Protein AF-A0A7S2UJ42-F1 (afdb_monomer_lite)

InterPro domains:
  IPR005114 Helicase-associated [PF03457] (20-81)

Secondary structure (DSSP, 8-state):
----------HHHHHHHHHHHHHHHHHHHHHHHHHHHSS----TT-SS-HHHHHHHHHHHHHHHTT-S-HHHHHHHHHTT---SPPPTT---HHHHHHHHHHHHHHHSS-----

pLDDT: mean 86.87, std 14.32, range [39.91, 98.25]

Foldseek 3Di:
DDDDDPDDPDPVVVVVVVVVVVLVVLLVVQLVVCVVQVASQQACCHPVCVVSSVVLVVQLVCVVVVNDDPVSVVSCVVRVHDSDHRDPPDDTPVNVVVVQVVVCVVPVDSPDDD

Sequence (114 aa):
TRLAVLQNPTSARQRTSQRTEQWNKMYSLLIEYKHIYGDCLVPNRSRFQPKLGIWVSTQRKDMKKGKMQPKREELLRRIGFSWDAVDPRHVPFHVRIQQLTEFKEEHGHCKVPT

Structure (mmCIF, N/CA/C/O backbone):
data_AF-A0A7S2UJ42-F1
#
_entry.id   AF-A0A7S2UJ42-F1
#
loop_
_atom_site.group_PDB
_atom_site.id
_atom_site.type_symbol
_atom_site.label_atom_id
_atom_site.label_alt_id
_atom_site.label_comp_id
_atom_site.label_asym_id
_atom_site.label_entity_id
_atom_site.label_seq_id
_atom_site.pdbx_PDB_ins_code
_atom_site.Cartn_x
_atom_site.Cartn_y
_atom_site.Cartn_z
_atom_site.occupancy
_atom_site.B_iso_or_equiv
_atom_site.auth_seq_id
_atom_site.auth_comp_id
_atom_site.auth_asym_id
_atom_site.auth_atom_id
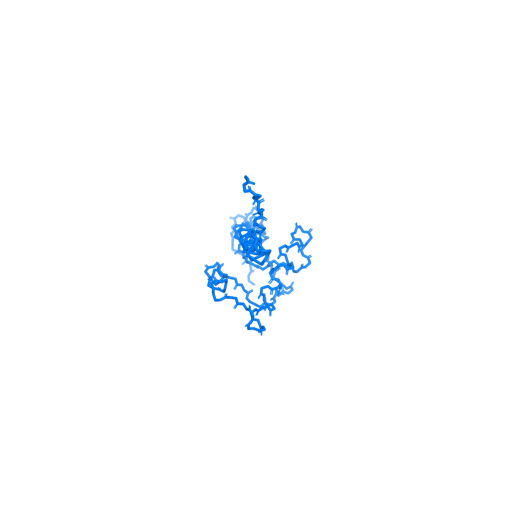_atom_site.pdbx_PDB_model_num
ATOM 1 N N . THR A 1 1 ? -18.487 40.617 39.025 1.00 46.78 1 THR A N 1
ATOM 2 C CA . THR A 1 1 ? -17.884 40.610 37.672 1.00 46.78 1 THR A CA 1
ATOM 3 C C . THR A 1 1 ? -17.562 39.172 37.311 1.00 46.78 1 THR A C 1
ATOM 5 O O . THR A 1 1 ? -17.000 38.465 38.134 1.00 46.78 1 THR A O 1
ATOM 8 N N . ARG A 1 2 ? -18.086 38.692 36.181 1.00 40.94 2 ARG A N 1
ATOM 9 C CA . ARG A 1 2 ? -18.318 37.273 35.847 1.00 40.94 2 ARG A CA 1
ATOM 10 C C . ARG A 1 2 ? -17.008 36.510 35.583 1.00 40.94 2 ARG A C 1
ATOM 12 O O . ARG A 1 2 ? -16.266 36.880 34.681 1.00 40.94 2 ARG A O 1
ATOM 19 N N . LEU A 1 3 ? -16.762 35.438 36.342 1.00 39.91 3 LEU A N 1
ATOM 20 C CA . LEU A 1 3 ? -15.714 34.446 36.074 1.00 39.91 3 LEU A CA 1
ATOM 21 C C . LEU A 1 3 ? -16.015 33.735 34.745 1.00 39.91 3 LEU A C 1
ATOM 23 O O . LEU A 1 3 ? -17.064 33.107 34.594 1.00 39.91 3 LEU A O 1
ATOM 27 N N . ALA A 1 4 ? -15.107 33.847 33.777 1.00 45.53 4 ALA A N 1
ATOM 28 C CA . ALA A 1 4 ? -15.161 33.088 32.536 1.00 45.53 4 ALA A CA 1
ATOM 29 C C . ALA A 1 4 ? -14.597 31.682 32.786 1.00 45.53 4 ALA A C 1
ATOM 31 O O . ALA A 1 4 ? -13.389 31.484 32.884 1.00 45.53 4 ALA A O 1
ATOM 32 N N . VAL A 1 5 ? -15.490 30.699 32.905 1.00 47.38 5 VAL A N 1
ATOM 33 C CA . VAL A 1 5 ? -15.139 29.278 32.830 1.00 47.38 5 VAL A CA 1
ATOM 34 C C . VAL A 1 5 ? -14.755 28.987 31.380 1.00 47.38 5 VAL A C 1
ATOM 36 O O . VAL A 1 5 ? -15.609 28.996 30.494 1.00 47.38 5 VAL A O 1
ATOM 39 N N . LEU A 1 6 ? -13.464 28.766 31.130 1.00 44.72 6 LEU A N 1
ATOM 40 C CA . LEU A 1 6 ? -12.956 28.295 29.844 1.00 44.72 6 LEU A CA 1
ATOM 41 C C . LEU A 1 6 ? -13.532 26.900 29.572 1.00 44.72 6 LEU A C 1
ATOM 43 O O . LEU A 1 6 ? -13.110 25.904 30.157 1.00 44.72 6 LEU A O 1
ATOM 47 N N . GLN A 1 7 ? -14.532 26.837 28.695 1.00 44.59 7 GLN A N 1
ATOM 48 C CA . GLN A 1 7 ? -15.052 25.581 28.173 1.00 44.59 7 GLN A CA 1
ATOM 49 C C . GLN A 1 7 ? -13.961 24.898 27.344 1.00 44.59 7 GLN A C 1
ATOM 51 O O . GLN A 1 7 ? -13.550 25.394 26.298 1.00 44.59 7 GLN A O 1
ATOM 56 N N . ASN A 1 8 ? -13.502 23.749 27.828 1.00 50.91 8 ASN A N 1
ATOM 57 C CA . ASN A 1 8 ? -12.552 22.881 27.149 1.00 50.91 8 ASN A CA 1
ATOM 58 C C . ASN A 1 8 ? -13.327 22.057 26.097 1.00 50.91 8 ASN A C 1
ATOM 60 O O . ASN A 1 8 ? -14.176 21.244 26.483 1.00 50.91 8 ASN A O 1
ATOM 64 N N . PRO A 1 9 ? -13.134 22.263 24.781 1.00 56.78 9 PRO A N 1
ATOM 65 C CA . PRO A 1 9 ? -13.896 21.531 23.781 1.00 56.78 9 PRO A CA 1
ATOM 66 C C . PRO A 1 9 ? -13.516 20.042 23.801 1.00 56.78 9 PRO A C 1
ATOM 68 O O . PRO A 1 9 ? -12.353 19.652 23.827 1.00 56.78 9 PRO A O 1
ATOM 71 N N . THR A 1 10 ? -14.541 19.198 23.812 1.00 59.19 10 THR A N 1
ATOM 72 C CA . THR A 1 10 ? -14.501 17.744 24.004 1.00 59.19 10 THR A CA 1
ATOM 73 C C . THR A 1 10 ? -13.446 17.000 23.154 1.00 59.19 10 THR A C 1
ATOM 75 O O . THR A 1 10 ? -13.530 16.890 21.930 1.00 59.19 10 THR A O 1
ATOM 78 N N . SER A 1 11 ? -12.488 16.367 23.846 1.00 65.81 11 SER A N 1
ATOM 79 C CA . SER A 1 11 ? -11.348 15.572 23.334 1.00 65.81 11 SER A CA 1
ATOM 80 C C . SER A 1 11 ? -11.685 14.477 22.294 1.00 65.81 11 SER A C 1
ATOM 82 O O . SER A 1 11 ? -10.822 14.015 21.543 1.00 65.81 11 SER A O 1
ATOM 84 N N . ALA A 1 12 ? -12.933 14.008 22.208 1.00 61.91 12 ALA A N 1
ATOM 85 C CA . ALA A 1 12 ? -13.330 12.987 21.232 1.00 61.91 12 ALA A CA 1
ATOM 86 C C . ALA A 1 12 ? -13.372 13.519 19.786 1.00 61.91 12 ALA A C 1
ATOM 88 O O . ALA A 1 12 ? -12.907 12.827 18.878 1.00 61.91 12 ALA A O 1
ATOM 89 N N . ARG A 1 13 ? -13.859 14.754 19.585 1.00 68.56 13 ARG A N 1
ATOM 90 C CA . ARG A 1 13 ? -14.039 15.369 18.257 1.00 68.56 13 ARG A CA 1
ATOM 91 C C . ARG A 1 13 ? -12.700 15.666 17.574 1.00 68.56 13 ARG A C 1
ATOM 93 O O . ARG A 1 13 ? -12.546 15.410 16.380 1.00 68.56 13 ARG A O 1
ATOM 100 N N . GLN A 1 14 ? -11.713 16.116 18.347 1.00 69.50 14 GLN A N 1
ATOM 101 C CA . GLN A 1 14 ? -10.345 16.340 17.867 1.00 69.50 14 GLN A CA 1
ATOM 102 C C . GLN A 1 14 ? -9.636 15.027 17.506 1.00 69.50 14 GLN A C 1
ATOM 104 O O . GLN A 1 14 ? -8.986 14.922 16.470 1.00 69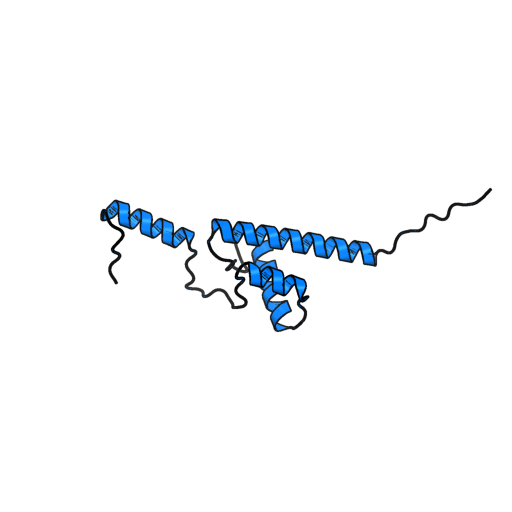.50 14 GLN A O 1
ATOM 109 N N . ARG A 1 15 ? -9.810 13.966 18.306 1.00 68.94 15 ARG A N 1
ATOM 110 C CA . ARG A 1 15 ? -9.222 12.651 17.991 1.00 68.94 15 ARG A CA 1
ATOM 111 C C . ARG A 1 15 ? -9.805 12.038 16.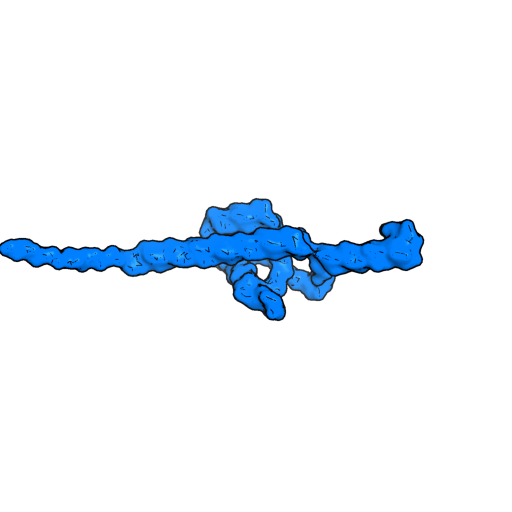715 1.00 68.94 15 ARG A C 1
ATOM 113 O O . ARG A 1 15 ? -9.091 11.347 15.989 1.00 68.94 15 ARG A O 1
ATOM 120 N N . THR A 1 16 ? -11.090 12.260 16.426 1.00 74.69 16 THR A N 1
ATOM 121 C CA . THR A 1 16 ? -11.702 11.809 15.166 1.00 74.69 16 THR A CA 1
ATOM 122 C C . THR A 1 16 ? -11.173 12.559 13.948 1.00 74.69 16 THR A C 1
ATOM 124 O O . THR A 1 16 ? -10.883 11.900 12.952 1.00 74.69 16 THR A O 1
ATOM 127 N N . SER A 1 17 ? -10.989 13.884 14.016 1.00 85.56 17 SER A N 1
ATOM 128 C CA . SER A 1 17 ? -10.447 14.656 12.885 1.00 85.56 17 SER A CA 1
ATOM 129 C C . SER A 1 17 ? -9.002 14.262 12.586 1.00 85.56 17 SER A C 1
ATOM 131 O O . SER A 1 17 ? -8.671 13.975 11.439 1.00 85.56 17 SER A O 1
ATOM 133 N N . GLN A 1 18 ? -8.185 14.090 13.625 1.00 88.06 18 GLN A N 1
ATOM 134 C CA . GLN A 1 18 ? -6.776 13.725 13.482 1.00 88.06 18 GLN A CA 1
ATOM 135 C C . GLN A 1 18 ? -6.588 12.325 12.865 1.00 88.06 18 GLN A C 1
ATOM 137 O O . GLN A 1 18 ? -5.715 12.113 12.025 1.00 88.06 18 GLN A O 1
ATOM 142 N N . ARG A 1 19 ? -7.454 11.356 13.205 1.00 87.06 19 ARG A N 1
ATOM 143 C CA . ARG A 1 19 ? -7.466 10.034 12.543 1.00 87.06 19 ARG A CA 1
ATOM 144 C C . ARG A 1 19 ? -7.873 10.108 11.073 1.00 87.06 19 ARG A C 1
ATOM 146 O O . ARG A 1 19 ? -7.400 9.298 10.275 1.00 87.06 19 ARG A O 1
ATOM 153 N N . THR A 1 20 ? -8.775 11.019 10.722 1.00 92.75 20 THR A N 1
ATOM 154 C CA . THR A 1 20 ? -9.188 11.241 9.332 1.00 92.75 20 THR A CA 1
ATOM 155 C C . THR A 1 20 ? -8.060 11.878 8.532 1.00 92.75 20 THR A C 1
ATOM 157 O O . THR A 1 20 ? -7.726 11.369 7.467 1.00 92.75 20 THR A O 1
ATOM 160 N N . GLU A 1 21 ? -7.404 12.902 9.071 1.00 94.62 21 GLU A N 1
ATOM 161 C CA . GLU A 1 21 ? -6.233 13.536 8.455 1.00 94.62 21 GLU A CA 1
ATOM 162 C C . GLU A 1 21 ? -5.094 12.541 8.242 1.00 94.62 21 GLU A C 1
ATOM 164 O O . GLU A 1 21 ? -4.548 12.450 7.143 1.00 94.62 21 GLU A O 1
ATOM 169 N N . GLN A 1 22 ? -4.785 11.723 9.252 1.00 95.19 22 GLN A N 1
ATOM 170 C CA . GLN A 1 22 ? -3.755 10.697 9.121 1.00 95.19 22 GLN A CA 1
ATOM 171 C C . GLN A 1 22 ? -4.109 9.674 8.036 1.00 95.19 22 GLN A C 1
ATOM 173 O O . GLN A 1 22 ? -3.233 9.255 7.283 1.00 95.19 22 GLN A O 1
ATOM 178 N N . TRP A 1 23 ? -5.378 9.270 7.930 1.00 96.62 23 TRP A N 1
ATOM 179 C CA . TRP A 1 23 ? -5.807 8.360 6.869 1.00 96.62 23 TRP A CA 1
ATOM 180 C C . TRP A 1 23 ? -5.689 9.012 5.488 1.00 96.62 23 TRP A C 1
ATOM 182 O O . TRP A 1 23 ? -5.128 8.395 4.588 1.00 96.62 23 TRP A O 1
ATOM 192 N N . ASN A 1 24 ? -6.129 10.265 5.344 1.00 97.19 24 ASN A N 1
ATOM 193 C CA . ASN A 1 24 ? -6.025 11.020 4.094 1.00 97.19 24 ASN A CA 1
ATOM 194 C C . ASN A 1 24 ? -4.564 11.167 3.654 1.00 97.19 24 ASN A C 1
ATOM 196 O O . ASN A 1 24 ? -4.255 10.947 2.490 1.00 97.19 24 ASN A O 1
ATOM 200 N N . LYS A 1 25 ? -3.650 11.447 4.590 1.00 97.44 25 LYS A N 1
ATOM 201 C CA . LYS A 1 25 ? -2.211 11.517 4.311 1.00 97.44 25 LYS A CA 1
ATOM 202 C C . LYS A 1 25 ? -1.669 10.199 3.756 1.00 97.44 25 LYS A C 1
ATOM 204 O O . LYS A 1 25 ? -0.943 10.204 2.769 1.00 97.44 25 LYS A O 1
ATOM 209 N N . MET A 1 26 ? -2.016 9.070 4.374 1.00 98.12 26 MET A N 1
ATOM 210 C CA . MET A 1 26 ? -1.567 7.756 3.896 1.00 98.12 26 MET A CA 1
ATOM 211 C C . MET A 1 26 ? -2.200 7.380 2.553 1.00 98.12 26 MET A C 1
ATOM 213 O O . MET A 1 26 ? -1.542 6.761 1.723 1.00 98.12 26 MET A O 1
ATOM 217 N N . TYR A 1 27 ? -3.451 7.782 2.323 1.00 98.25 27 TYR A N 1
ATOM 218 C CA . TYR A 1 27 ? -4.123 7.609 1.041 1.00 98.25 27 TYR A CA 1
ATOM 219 C C . TYR A 1 27 ? -3.431 8.402 -0.077 1.00 98.25 27 TYR A C 1
ATOM 221 O O . TYR A 1 27 ? -3.166 7.835 -1.134 1.00 98.25 27 TYR A O 1
ATOM 229 N N . SER A 1 28 ? -3.049 9.661 0.166 1.00 98.00 28 SER A N 1
ATOM 230 C CA . SER A 1 28 ? -2.259 10.448 -0.792 1.00 98.00 28 SER A CA 1
ATOM 231 C C . SER A 1 28 ? -0.914 9.787 -1.106 1.00 98.00 28 SER A C 1
ATOM 233 O O . SER A 1 28 ? -0.570 9.641 -2.274 1.00 98.00 28 SER A O 1
ATOM 235 N N . LEU A 1 29 ? -0.202 9.284 -0.089 1.00 97.38 29 LEU A N 1
ATOM 236 C CA . LEU A 1 29 ? 1.048 8.538 -0.298 1.00 97.38 29 LEU A CA 1
ATOM 237 C C . LEU A 1 29 ? 0.846 7.269 -1.137 1.00 97.38 29 LEU A C 1
ATOM 239 O O . LEU A 1 29 ? 1.716 6.898 -1.918 1.00 97.38 29 LEU A O 1
ATOM 243 N N . LEU A 1 30 ? -0.298 6.592 -1.005 1.00 97.50 30 LEU A N 1
ATOM 244 C CA . LEU A 1 30 ? -0.612 5.433 -1.838 1.00 97.50 30 LEU A CA 1
ATOM 245 C C . LEU A 1 30 ? -0.876 5.823 -3.301 1.00 97.50 30 LEU A C 1
ATOM 247 O O . LEU A 1 30 ? -0.513 5.067 -4.201 1.00 97.50 30 LEU A O 1
ATOM 251 N N . ILE A 1 31 ? -1.488 6.984 -3.551 1.00 97.50 31 ILE A N 1
ATOM 252 C CA . ILE A 1 31 ? -1.665 7.515 -4.911 1.00 97.50 31 ILE A CA 1
ATOM 253 C C . ILE A 1 31 ? -0.301 7.801 -5.543 1.00 97.50 31 ILE A C 1
ATOM 255 O O . ILE A 1 31 ? -0.054 7.373 -6.668 1.00 97.50 31 ILE A O 1
ATOM 259 N N . GLU A 1 32 ? 0.595 8.465 -4.812 1.00 95.69 32 GLU A N 1
ATOM 260 C CA . GLU A 1 32 ? 1.966 8.722 -5.267 1.00 95.69 32 GLU A CA 1
ATOM 261 C C . GLU A 1 32 ? 2.723 7.416 -5.524 1.00 95.69 32 GLU A C 1
ATOM 263 O O . GLU A 1 32 ? 3.355 7.256 -6.567 1.00 95.69 32 GLU A O 1
ATOM 268 N N . TYR A 1 33 ? 2.596 6.438 -4.620 1.00 93.88 33 TYR A N 1
ATOM 269 C CA . TYR A 1 33 ? 3.156 5.106 -4.819 1.00 93.88 33 TYR A CA 1
ATOM 270 C C . TYR A 1 33 ? 2.646 4.489 -6.123 1.00 93.88 33 TYR A C 1
ATOM 272 O O . TYR A 1 33 ? 3.443 4.044 -6.941 1.00 93.88 33 TYR A O 1
ATOM 280 N N . LYS A 1 34 ? 1.333 4.513 -6.368 1.00 93.62 34 LYS A N 1
ATOM 281 C CA . LYS A 1 34 ? 0.763 3.985 -7.610 1.00 93.62 34 LYS A CA 1
ATOM 282 C C . LYS A 1 34 ? 1.299 4.703 -8.843 1.00 93.62 34 LYS A C 1
ATOM 284 O O . LYS A 1 34 ? 1.583 4.049 -9.838 1.00 93.62 34 LYS A O 1
ATOM 289 N N . HIS A 1 35 ? 1.448 6.021 -8.783 1.00 91.88 35 HIS A N 1
ATOM 290 C CA . HIS A 1 35 ? 1.997 6.794 -9.891 1.00 91.88 35 HIS A CA 1
ATOM 291 C C . HIS A 1 35 ? 3.435 6.370 -10.231 1.00 91.88 35 HIS A C 1
ATOM 293 O O . HIS A 1 35 ? 3.774 6.233 -11.400 1.00 91.88 35 HIS A O 1
ATOM 299 N N . ILE A 1 36 ? 4.269 6.123 -9.216 1.00 89.19 36 ILE A N 1
ATOM 300 C CA . ILE A 1 36 ? 5.679 5.745 -9.398 1.00 89.19 36 ILE A CA 1
ATOM 301 C C . ILE A 1 36 ? 5.828 4.267 -9.788 1.00 89.19 36 ILE A C 1
ATOM 303 O O . ILE A 1 36 ? 6.612 3.925 -10.669 1.00 89.19 36 ILE A O 1
ATOM 307 N N . TYR A 1 37 ? 5.101 3.378 -9.113 1.00 88.19 37 TYR A N 1
ATOM 308 C CA . TYR A 1 37 ? 5.310 1.930 -9.189 1.00 88.19 37 TYR A CA 1
ATOM 309 C C . TYR A 1 37 ? 4.309 1.208 -10.098 1.00 88.19 37 TYR A C 1
ATOM 311 O O . TYR A 1 37 ? 4.527 0.038 -10.402 1.00 88.19 37 TYR A O 1
ATOM 319 N N . GLY A 1 38 ? 3.241 1.883 -10.535 1.00 90.00 38 GLY A N 1
ATOM 320 C CA . GLY A 1 38 ? 2.194 1.367 -11.423 1.00 90.00 38 GLY A CA 1
ATOM 321 C C . GLY A 1 38 ? 1.050 0.628 -10.720 1.00 90.00 38 GLY A C 1
ATOM 322 O O . GLY A 1 38 ? 0.011 0.379 -11.331 1.00 90.00 38 GLY A O 1
ATOM 323 N N . ASP A 1 39 ? 1.193 0.301 -9.435 1.00 91.06 39 ASP A N 1
ATOM 324 C CA . ASP A 1 39 ? 0.221 -0.483 -8.672 1.00 91.06 39 ASP A CA 1
ATOM 325 C C . ASP A 1 39 ? 0.128 -0.038 -7.200 1.00 91.06 39 ASP A C 1
ATOM 327 O O . ASP A 1 39 ? 0.849 0.843 -6.744 1.00 91.06 39 ASP A O 1
ATOM 331 N N . CYS A 1 40 ? -0.794 -0.634 -6.440 1.00 93.38 40 CYS A N 1
ATOM 332 C CA . CYS A 1 40 ? -0.935 -0.406 -4.996 1.00 93.38 40 CYS A CA 1
ATOM 333 C C . CYS A 1 40 ? -0.376 -1.567 -4.149 1.00 93.38 40 CYS A C 1
ATOM 335 O O . CYS A 1 40 ? -0.765 -1.736 -2.988 1.00 93.38 40 CYS A O 1
ATOM 337 N N . LEU A 1 41 ? 0.502 -2.405 -4.705 1.00 91.12 41 LEU A N 1
ATOM 338 C CA . LEU A 1 41 ? 1.028 -3.617 -4.072 1.00 91.12 41 LEU A CA 1
ATOM 339 C C . LEU A 1 41 ? 2.232 -3.302 -3.181 1.00 91.12 41 LEU A C 1
ATOM 341 O O . LEU A 1 41 ? 3.303 -3.889 -3.295 1.00 91.12 41 LEU A O 1
ATOM 345 N N . VAL A 1 42 ? 2.020 -2.399 -2.222 1.00 90.31 42 VAL A N 1
ATOM 346 C CA . VAL A 1 42 ? 3.045 -2.015 -1.249 1.00 90.31 42 VAL A CA 1
ATOM 347 C C . VAL A 1 42 ? 3.368 -3.210 -0.338 1.00 90.31 42 VAL A C 1
ATOM 349 O O . VAL A 1 42 ? 2.472 -3.708 0.360 1.00 90.31 42 VAL A O 1
ATOM 352 N N . PRO A 1 43 ? 4.632 -3.671 -0.274 1.00 87.75 43 PRO A N 1
ATOM 353 C CA . PRO A 1 43 ? 5.024 -4.734 0.644 1.00 87.75 43 PRO A CA 1
ATOM 354 C C . PRO A 1 43 ? 4.832 -4.304 2.102 1.00 87.75 43 PRO A C 1
ATOM 356 O O . PRO A 1 43 ? 5.201 -3.193 2.482 1.00 87.75 43 PRO A O 1
ATOM 359 N N . ASN A 1 44 ? 4.315 -5.200 2.951 1.00 85.06 44 ASN A N 1
ATOM 360 C CA . ASN A 1 44 ? 4.107 -4.914 4.380 1.00 85.06 44 ASN A CA 1
ATOM 361 C C . ASN A 1 44 ? 5.416 -4.464 5.060 1.00 85.06 44 ASN A C 1
ATOM 363 O O . ASN A 1 44 ? 5.456 -3.447 5.747 1.00 85.06 44 ASN A O 1
ATOM 367 N N . ARG A 1 45 ? 6.515 -5.174 4.780 1.00 84.44 45 ARG A N 1
ATOM 368 C CA . ARG A 1 45 ? 7.870 -4.841 5.247 1.00 84.44 45 ARG A CA 1
ATOM 369 C C . ARG A 1 45 ? 8.650 -4.043 4.200 1.00 84.44 45 ARG A C 1
ATOM 371 O O . ARG A 1 45 ? 9.793 -4.369 3.893 1.00 84.44 45 ARG A O 1
ATOM 378 N N . SER A 1 46 ? 8.017 -3.031 3.609 1.00 83.62 46 SER A N 1
ATOM 379 C CA . SER A 1 46 ? 8.699 -2.141 2.667 1.00 83.62 46 SER A CA 1
ATOM 380 C C . SER A 1 46 ? 9.896 -1.477 3.351 1.00 83.62 46 SER A C 1
ATOM 382 O O . SER A 1 46 ? 9.737 -0.811 4.374 1.00 83.62 46 SER A O 1
ATOM 384 N N . ARG A 1 47 ? 11.092 -1.651 2.776 1.00 84.19 47 ARG A N 1
ATOM 385 C CA . ARG A 1 47 ? 12.328 -1.028 3.278 1.00 84.19 47 ARG A CA 1
ATOM 386 C C . ARG A 1 47 ? 12.309 0.493 3.133 1.00 84.19 47 ARG A C 1
ATOM 388 O O . ARG A 1 47 ? 12.874 1.187 3.966 1.00 84.19 47 ARG A O 1
ATOM 395 N N . PHE A 1 48 ? 11.641 0.991 2.095 1.00 84.50 48 PHE A N 1
ATOM 396 C CA . PHE A 1 48 ? 11.610 2.414 1.756 1.00 84.50 48 PHE A CA 1
ATOM 397 C C . PHE A 1 48 ? 10.388 3.131 2.336 1.00 84.50 48 PHE A C 1
ATOM 399 O O . PHE A 1 48 ? 10.457 4.307 2.673 1.00 84.50 48 PHE A O 1
ATOM 406 N N . GLN A 1 49 ? 9.257 2.429 2.471 1.00 89.69 49 GLN A N 1
ATOM 407 C CA . GLN A 1 49 ? 7.992 3.009 2.934 1.00 89.69 49 GLN A CA 1
ATOM 408 C C . GLN A 1 49 ? 7.308 2.118 3.987 1.00 89.69 49 GLN A C 1
ATOM 410 O O . GLN A 1 49 ? 6.169 1.680 3.791 1.00 89.69 49 GLN A O 1
ATOM 415 N N . PRO A 1 50 ? 7.964 1.844 5.133 1.00 92.69 50 PRO A N 1
ATOM 416 C CA . PRO A 1 50 ? 7.466 0.890 6.128 1.00 92.69 50 PRO A CA 1
ATOM 417 C C . PRO A 1 50 ? 6.100 1.294 6.697 1.00 92.69 50 PRO A C 1
ATOM 419 O O . PRO A 1 50 ? 5.214 0.457 6.864 1.00 92.69 50 PRO A O 1
ATOM 422 N N . LYS A 1 51 ? 5.881 2.597 6.927 1.00 95.62 51 LYS A N 1
ATOM 423 C CA . LYS A 1 51 ? 4.595 3.118 7.420 1.00 95.62 51 LYS A CA 1
ATOM 424 C C . LYS A 1 51 ? 3.457 2.874 6.425 1.00 95.62 51 LYS A C 1
ATOM 426 O O . LYS A 1 51 ? 2.356 2.519 6.843 1.00 95.62 51 LYS A O 1
ATOM 431 N N . LEU A 1 52 ? 3.719 3.035 5.125 1.00 95.88 52 LEU A N 1
ATOM 432 C CA . LEU A 1 52 ? 2.724 2.788 4.081 1.00 95.88 52 LEU A CA 1
ATOM 433 C C . LEU A 1 52 ? 2.413 1.296 3.954 1.00 95.88 52 LEU A C 1
ATOM 435 O O . LEU A 1 52 ? 1.240 0.936 3.917 1.00 95.88 52 LEU A O 1
ATOM 439 N N . GLY A 1 53 ? 3.430 0.431 3.996 1.00 94.19 53 GLY A N 1
ATOM 440 C CA . GLY A 1 53 ? 3.247 -1.025 3.982 1.00 94.19 53 GLY A CA 1
ATOM 441 C C . GLY A 1 53 ? 2.361 -1.528 5.127 1.00 94.19 53 GLY A C 1
ATOM 442 O O . GLY A 1 53 ? 1.411 -2.288 4.905 1.00 94.19 53 GLY A O 1
ATOM 443 N N . ILE A 1 54 ? 2.604 -1.041 6.346 1.00 94.81 54 ILE A N 1
ATOM 444 C CA . ILE A 1 54 ? 1.779 -1.359 7.522 1.00 94.81 54 ILE A CA 1
ATOM 445 C C . ILE A 1 54 ? 0.348 -0.832 7.348 1.00 94.81 54 ILE A C 1
ATOM 447 O O . ILE A 1 54 ? -0.620 -1.539 7.650 1.00 94.81 54 ILE A O 1
ATOM 451 N N . TRP A 1 55 ? 0.186 0.394 6.847 1.00 96.75 55 TRP A N 1
ATOM 452 C CA . TRP A 1 55 ? -1.131 0.995 6.637 1.00 96.75 55 TRP A CA 1
ATOM 453 C C . TRP A 1 55 ? -1.953 0.244 5.581 1.00 96.75 55 TRP A C 1
ATOM 455 O O . TRP A 1 55 ? -3.119 -0.058 5.836 1.00 96.75 55 TRP A O 1
ATOM 465 N N . VAL A 1 56 ? -1.338 -0.141 4.458 1.00 95.88 56 VAL A N 1
ATOM 466 C CA . VAL A 1 56 ? -1.940 -0.978 3.403 1.00 95.88 56 VAL A CA 1
ATOM 467 C C . VAL A 1 56 ? -2.379 -2.325 3.975 1.00 95.88 56 VAL A C 1
ATOM 469 O O . VAL A 1 56 ? -3.522 -2.741 3.782 1.00 95.88 56 VAL A O 1
ATOM 472 N N . SER A 1 57 ? -1.518 -2.982 4.761 1.00 94.06 57 SER A N 1
ATOM 473 C CA . SER A 1 57 ? -1.876 -4.227 5.456 1.00 94.06 57 SER A CA 1
ATOM 474 C C . SER A 1 57 ? -3.057 -4.036 6.414 1.00 94.06 57 SER A C 1
ATOM 476 O O . SER A 1 57 ? -3.923 -4.907 6.513 1.00 94.06 57 SER A O 1
ATOM 478 N N . THR A 1 58 ? -3.125 -2.889 7.090 1.00 95.00 58 THR A N 1
ATOM 479 C CA . THR A 1 58 ? -4.239 -2.540 7.979 1.00 95.00 58 THR A CA 1
ATOM 480 C C . THR A 1 58 ? -5.542 -2.377 7.198 1.00 95.00 58 THR A C 1
ATOM 482 O O . THR A 1 58 ? -6.547 -2.940 7.615 1.00 95.00 58 THR A O 1
ATOM 485 N N . GLN A 1 59 ? -5.525 -1.726 6.026 1.00 96.38 59 GLN A N 1
ATOM 486 C CA . GLN A 1 59 ? -6.730 -1.574 5.197 1.00 96.38 59 GLN A CA 1
ATOM 487 C C . GLN A 1 59 ? -7.295 -2.938 4.772 1.00 96.38 59 GLN A C 1
ATOM 489 O O . GLN A 1 59 ? -8.492 -3.180 4.908 1.00 96.38 59 GLN A O 1
ATOM 494 N N . ARG A 1 60 ? -6.433 -3.876 4.357 1.00 95.19 60 ARG A N 1
ATOM 495 C CA . ARG A 1 60 ? -6.847 -5.252 4.016 1.00 95.19 60 ARG A CA 1
ATOM 496 C C . ARG A 1 60 ? -7.457 -5.991 5.213 1.00 95.19 60 ARG A C 1
ATOM 498 O O . ARG A 1 60 ? -8.476 -6.665 5.079 1.00 95.19 60 ARG A O 1
ATOM 505 N N . LYS A 1 61 ? -6.862 -5.844 6.404 1.00 94.38 61 LYS A N 1
ATOM 506 C CA . LYS A 1 61 ? -7.387 -6.439 7.647 1.00 94.38 61 LYS A CA 1
ATOM 507 C C . LYS A 1 61 ? -8.741 -5.852 8.039 1.00 94.38 61 LYS A C 1
ATOM 509 O O . LYS A 1 61 ? -9.616 -6.611 8.447 1.00 94.38 61 LYS A O 1
ATOM 514 N N . ASP A 1 62 ? -8.904 -4.537 7.939 1.00 95.19 62 ASP A N 1
ATOM 515 C CA . ASP A 1 62 ? -10.148 -3.856 8.295 1.00 95.19 62 ASP A CA 1
ATOM 516 C C . ASP A 1 62 ? -11.282 -4.233 7.341 1.00 95.19 62 ASP A C 1
ATOM 518 O O . ASP A 1 62 ? -12.391 -4.489 7.809 1.00 95.19 62 ASP A O 1
ATOM 522 N N . MET A 1 63 ? -10.992 -4.366 6.041 1.00 95.38 63 MET A N 1
ATOM 523 C CA . MET A 1 63 ? -11.945 -4.868 5.048 1.00 95.38 63 MET A CA 1
ATOM 524 C C . MET A 1 63 ? -12.386 -6.300 5.375 1.00 95.38 63 MET A C 1
ATOM 526 O O . MET A 1 63 ? -13.574 -6.562 5.538 1.00 95.38 63 MET A O 1
ATOM 530 N N . LYS A 1 64 ? -11.432 -7.215 5.609 1.00 94.12 64 LYS A N 1
ATOM 531 C CA . LYS A 1 64 ? -11.732 -8.613 5.973 1.00 94.12 64 LYS A CA 1
ATOM 532 C C . LYS A 1 64 ? -12.543 -8.740 7.270 1.00 94.12 64 LYS A C 1
ATOM 534 O O . LYS A 1 64 ? -13.286 -9.699 7.440 1.00 94.12 64 LYS A O 1
ATOM 539 N N . LYS A 1 65 ? -12.381 -7.798 8.203 1.00 96.19 65 LYS A N 1
ATOM 540 C CA . LYS A 1 65 ? -13.101 -7.767 9.486 1.00 96.19 65 LYS A CA 1
ATOM 541 C C . LYS A 1 65 ? -14.425 -6.995 9.434 1.00 96.19 65 LYS A C 1
ATOM 543 O O . LYS A 1 65 ? -15.052 -6.864 10.482 1.00 96.19 65 LYS A O 1
ATOM 548 N N . GLY A 1 66 ? -14.812 -6.429 8.288 1.00 95.38 66 GLY A N 1
ATOM 549 C CA . GLY A 1 66 ? -16.009 -5.589 8.169 1.00 95.38 66 GLY A CA 1
ATOM 550 C C . GLY A 1 66 ? -15.943 -4.289 8.984 1.00 95.38 66 GLY A C 1
ATOM 551 O O . GLY A 1 66 ? -16.971 -3.753 9.380 1.00 95.38 66 GLY A O 1
ATOM 552 N N . LYS A 1 67 ? -14.736 -3.792 9.290 1.00 95.56 67 LYS A N 1
ATOM 553 C CA . LYS A 1 67 ? -14.510 -2.566 10.085 1.00 95.56 67 LYS A CA 1
ATOM 554 C C . LYS A 1 67 ? -14.214 -1.336 9.230 1.00 95.56 67 LYS A C 1
ATOM 556 O O . LYS A 1 67 ? -14.041 -0.239 9.764 1.00 95.56 67 LYS A O 1
ATOM 561 N N . MET A 1 68 ? -14.097 -1.514 7.917 1.00 95.31 68 MET A N 1
ATOM 562 C CA . MET A 1 68 ? -13.808 -0.421 7.003 1.00 95.31 68 MET A CA 1
ATOM 563 C C . MET A 1 68 ? -15.018 0.503 6.858 1.00 95.31 68 MET A C 1
ATOM 565 O O . MET A 1 68 ? -16.153 0.062 6.729 1.00 95.31 68 MET A O 1
ATOM 569 N N . GLN A 1 69 ? -14.765 1.812 6.864 1.00 94.75 69 GLN A N 1
ATOM 570 C CA . GLN A 1 69 ? -15.806 2.788 6.560 1.00 94.75 69 GLN A CA 1
ATOM 571 C C . GLN A 1 69 ? -16.117 2.764 5.054 1.00 94.75 69 GLN A C 1
ATOM 573 O O . GLN A 1 69 ? -15.164 2.832 4.270 1.00 94.75 69 GLN A O 1
ATOM 578 N N . PRO A 1 70 ? -17.396 2.809 4.634 1.00 96.06 70 PRO A N 1
ATOM 579 C CA . PRO A 1 70 ? -17.774 2.736 3.218 1.00 96.06 70 PRO A CA 1
ATOM 580 C C . PRO A 1 70 ? -17.071 3.776 2.337 1.00 96.06 70 PRO A C 1
ATOM 582 O O . PRO A 1 70 ? -16.623 3.486 1.232 1.00 96.06 70 PRO A O 1
ATOM 585 N N . LYS A 1 71 ? -16.878 4.997 2.855 1.00 96.06 71 LYS A N 1
ATOM 586 C CA . LYS A 1 71 ? -16.179 6.054 2.112 1.00 96.06 71 LYS A CA 1
ATOM 587 C C . LYS A 1 71 ? -14.708 5.721 1.836 1.00 96.06 71 LYS A C 1
ATOM 589 O O . LYS A 1 71 ? -14.186 6.109 0.796 1.00 96.06 71 LYS A O 1
ATOM 594 N N . ARG A 1 72 ? -14.031 5.037 2.761 1.00 96.94 72 ARG A N 1
ATOM 595 C CA . ARG A 1 72 ? -12.622 4.639 2.611 1.00 96.94 72 ARG A CA 1
ATOM 596 C C . ARG A 1 72 ? -12.482 3.497 1.615 1.00 96.94 72 ARG A C 1
ATOM 598 O O . ARG A 1 72 ? -11.571 3.527 0.794 1.00 96.94 72 ARG A O 1
ATOM 605 N N . GLU A 1 73 ? -13.410 2.548 1.662 1.00 97.19 73 GLU A N 1
ATOM 606 C CA . GLU A 1 73 ? -13.502 1.465 0.686 1.00 97.19 73 GLU A CA 1
ATOM 607 C C . GLU A 1 73 ? -13.691 2.013 -0.732 1.00 97.19 73 GLU A C 1
ATOM 609 O O . GLU A 1 73 ? -12.923 1.668 -1.627 1.00 97.19 73 GLU A O 1
ATOM 614 N N . GLU A 1 74 ? -14.632 2.945 -0.918 1.00 97.56 74 GLU A N 1
ATOM 615 C CA . GLU A 1 74 ? -14.871 3.619 -2.199 1.00 97.56 74 GLU A CA 1
ATOM 616 C C . GLU A 1 74 ? -13.599 4.273 -2.753 1.00 97.56 74 GLU A C 1
ATOM 618 O O . GLU A 1 74 ? -13.234 4.091 -3.915 1.00 97.56 74 GLU A O 1
ATOM 623 N N . LEU A 1 75 ? -12.893 5.027 -1.907 1.00 98.06 75 LEU A N 1
ATOM 624 C CA . LEU A 1 75 ? -11.671 5.727 -2.294 1.00 98.06 75 LEU A CA 1
ATOM 625 C C . LEU A 1 75 ? -10.550 4.763 -2.702 1.00 98.06 75 LEU A C 1
ATOM 627 O O . LEU A 1 75 ? -9.832 5.042 -3.664 1.00 98.06 75 LEU A O 1
ATOM 631 N N . LEU A 1 76 ? -10.402 3.639 -1.997 1.00 97.69 76 LEU A N 1
ATOM 632 C CA . LEU A 1 76 ? -9.427 2.595 -2.322 1.00 97.69 76 LEU A CA 1
ATOM 633 C C . LEU A 1 76 ? -9.807 1.861 -3.615 1.00 97.69 76 LEU A C 1
ATOM 635 O O . LEU A 1 76 ? -8.955 1.651 -4.479 1.00 97.69 76 LEU A O 1
ATOM 639 N N . ARG A 1 77 ? -11.092 1.549 -3.809 1.00 96.81 77 ARG A N 1
ATOM 640 C CA . ARG A 1 77 ? -11.589 0.922 -5.039 1.00 96.81 77 ARG A CA 1
ATOM 641 C C . ARG A 1 77 ? -11.346 1.806 -6.259 1.00 96.81 77 ARG A C 1
ATOM 643 O O . ARG A 1 77 ? -10.870 1.314 -7.277 1.00 96.81 77 ARG A O 1
ATOM 650 N N . ARG A 1 78 ? -11.583 3.117 -6.145 1.00 97.31 78 ARG A N 1
ATOM 651 C CA . ARG A 1 78 ? -11.371 4.087 -7.234 1.00 97.31 78 ARG A CA 1
ATOM 652 C C . ARG A 1 78 ? -9.931 4.111 -7.752 1.00 97.31 78 ARG A C 1
ATOM 654 O O . ARG A 1 78 ? -9.714 4.375 -8.930 1.00 97.31 78 ARG A O 1
ATOM 661 N N . ILE A 1 79 ? -8.950 3.830 -6.897 1.00 96.25 79 ILE A N 1
ATOM 662 C CA . ILE A 1 79 ? -7.539 3.768 -7.299 1.00 96.25 79 ILE A CA 1
ATOM 663 C C . ILE A 1 79 ? -7.089 2.351 -7.675 1.00 96.25 79 ILE A C 1
ATOM 665 O O . ILE A 1 79 ? -5.906 2.153 -7.936 1.00 96.25 79 ILE A O 1
ATOM 669 N N . GLY A 1 80 ? -7.995 1.373 -7.759 1.00 94.50 80 GLY A N 1
ATOM 670 C CA . GLY A 1 80 ? -7.663 -0.010 -8.113 1.00 94.50 80 GLY A CA 1
ATOM 671 C C . GLY A 1 80 ? -6.863 -0.730 -7.026 1.00 94.50 80 GLY A C 1
ATOM 672 O O . GLY A 1 80 ? -5.960 -1.504 -7.333 1.00 94.50 80 GLY A O 1
ATOM 673 N N . PHE A 1 81 ? -7.140 -0.436 -5.754 1.00 95.38 81 PHE A N 1
ATOM 674 C CA . PHE A 1 81 ? -6.468 -1.086 -4.635 1.00 95.38 81 PHE A CA 1
ATOM 675 C C . PHE A 1 81 ? -6.738 -2.597 -4.619 1.00 95.38 81 PHE A C 1
ATOM 677 O O . PHE A 1 81 ? -7.892 -3.023 -4.609 1.00 95.38 81 PHE A O 1
ATOM 684 N N . SER A 1 82 ? -5.672 -3.400 -4.558 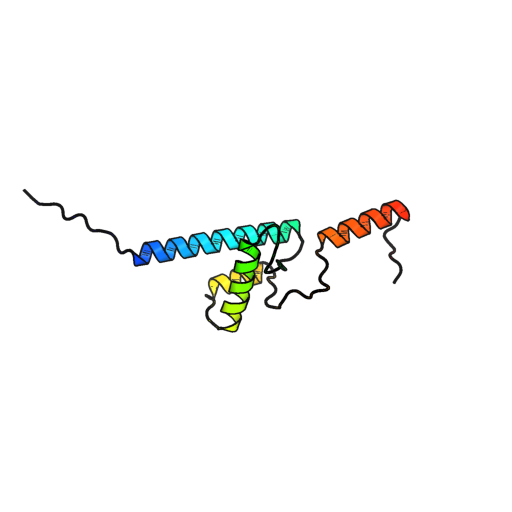1.00 91.25 82 SER A N 1
ATOM 685 C CA . SER A 1 82 ? -5.791 -4.850 -4.395 1.00 91.25 82 SER A CA 1
ATOM 686 C C . SER A 1 82 ? -5.961 -5.230 -2.922 1.00 91.25 82 SER A C 1
ATOM 688 O O . SER A 1 82 ? -5.116 -4.922 -2.065 1.00 91.25 82 SER A O 1
ATOM 690 N N . TRP A 1 83 ? -7.069 -5.919 -2.645 1.00 92.19 83 TRP A N 1
ATOM 691 C CA . TRP A 1 83 ? -7.415 -6.449 -1.326 1.00 92.19 83 TRP A CA 1
ATOM 692 C C . TRP A 1 83 ? -6.625 -7.705 -0.961 1.00 92.19 83 TRP A C 1
ATOM 694 O O . TRP A 1 83 ? -6.473 -8.007 0.227 1.00 92.19 83 TRP A O 1
ATOM 704 N N . ASP A 1 84 ? -6.081 -8.389 -1.964 1.00 85.19 84 ASP A N 1
ATOM 705 C CA . ASP A 1 84 ? -5.311 -9.609 -1.788 1.00 85.19 84 ASP A CA 1
ATOM 706 C C . ASP A 1 84 ? -3.899 -9.330 -1.267 1.00 85.19 84 ASP A C 1
ATOM 708 O O . ASP A 1 84 ? -3.374 -8.208 -1.288 1.00 85.19 84 ASP A O 1
ATOM 712 N N . ALA A 1 85 ? -3.273 -10.376 -0.733 1.00 75.12 85 ALA A N 1
ATOM 713 C CA . ALA A 1 85 ? -1.866 -10.312 -0.376 1.00 75.12 85 ALA A CA 1
ATOM 714 C C . ALA A 1 85 ? -1.004 -10.133 -1.636 1.00 75.12 85 ALA A C 1
ATOM 716 O O . ALA A 1 85 ? -1.365 -10.572 -2.723 1.00 75.12 85 ALA A O 1
ATOM 717 N N . VAL A 1 86 ? 0.154 -9.491 -1.473 1.00 79.38 86 VAL A N 1
ATOM 718 C CA . VAL A 1 86 ? 1.130 -9.366 -2.563 1.00 79.38 86 VAL A CA 1
ATOM 719 C C . VAL A 1 86 ? 1.658 -10.766 -2.896 1.00 79.38 86 VAL A C 1
ATOM 721 O O . VAL A 1 86 ? 2.149 -11.446 -1.992 1.00 79.38 86 VAL A O 1
ATOM 724 N N . ASP A 1 87 ? 1.554 -11.190 -4.160 1.00 82.50 87 ASP A N 1
ATOM 725 C CA . ASP A 1 87 ? 2.198 -12.420 -4.647 1.00 82.50 87 ASP A CA 1
ATOM 726 C C . ASP A 1 87 ? 3.723 -12.262 -4.487 1.00 82.50 87 ASP A C 1
ATOM 728 O O . ASP A 1 87 ? 4.269 -11.253 -4.939 1.00 82.50 87 ASP A O 1
ATOM 732 N N . PRO A 1 88 ? 4.442 -13.212 -3.863 1.00 79.06 88 PRO A N 1
ATOM 733 C CA . PRO A 1 88 ? 5.902 -13.168 -3.766 1.00 79.06 88 PRO A CA 1
ATOM 734 C C . PRO A 1 88 ? 6.628 -13.032 -5.114 1.00 79.06 88 PRO A C 1
ATOM 736 O O . PRO A 1 88 ? 7.758 -12.554 -5.149 1.00 79.06 88 PRO A O 1
ATOM 739 N N . ARG A 1 89 ? 5.990 -13.439 -6.216 1.00 83.69 89 ARG A N 1
ATOM 740 C CA . ARG A 1 89 ? 6.495 -13.326 -7.592 1.00 83.69 89 ARG A CA 1
ATOM 741 C C . ARG A 1 89 ? 6.121 -12.001 -8.258 1.00 83.69 89 ARG A C 1
ATOM 743 O O . ARG A 1 89 ? 6.426 -11.803 -9.432 1.00 83.69 89 ARG A O 1
ATOM 750 N N . HIS A 1 90 ? 5.420 -11.107 -7.557 1.00 85.56 90 HIS A N 1
ATOM 751 C CA . HIS A 1 90 ? 5.024 -9.817 -8.108 1.00 85.56 90 HIS A CA 1
ATOM 752 C C . HIS A 1 90 ? 6.257 -8.969 -8.421 1.00 85.56 90 HIS A C 1
ATOM 754 O O . HIS A 1 90 ? 6.984 -8.547 -7.523 1.00 85.56 90 HIS A O 1
ATOM 760 N N . VAL A 1 91 ? 6.456 -8.693 -9.708 1.00 83.19 91 VAL A N 1
ATOM 761 C CA . VAL A 1 91 ? 7.463 -7.749 -10.195 1.00 83.19 91 VAL A CA 1
ATOM 762 C C . VAL A 1 91 ? 6.778 -6.404 -10.450 1.00 83.19 91 VAL A C 1
ATOM 764 O O . VAL A 1 91 ? 5.912 -6.350 -11.336 1.00 83.19 91 VAL A O 1
ATOM 767 N N . PRO A 1 92 ? 7.152 -5.334 -9.719 1.00 82.25 92 PRO A N 1
ATOM 768 C CA . PRO A 1 92 ? 6.599 -3.997 -9.916 1.00 82.25 92 PRO A CA 1
ATOM 769 C C . PRO A 1 92 ? 6.771 -3.497 -11.352 1.00 82.25 92 PRO A C 1
ATOM 771 O O . PRO A 1 92 ? 7.767 -3.801 -12.010 1.00 82.25 92 PRO A O 1
ATOM 774 N N . PHE A 1 93 ? 5.836 -2.673 -11.826 1.00 85.38 93 PHE A N 1
ATOM 775 C CA . PHE A 1 93 ? 5.813 -2.222 -13.221 1.00 85.38 93 PHE A CA 1
ATOM 776 C C . PHE A 1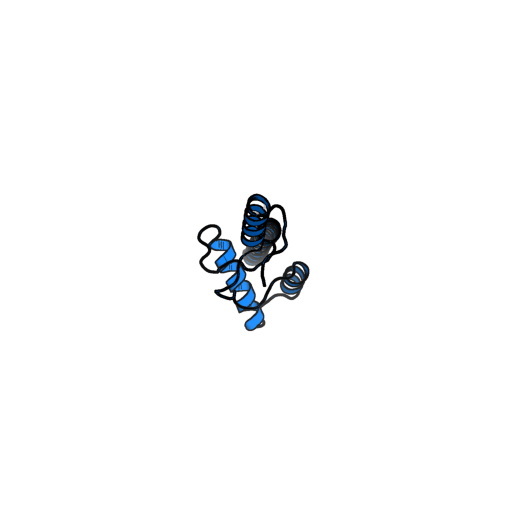 93 ? 7.101 -1.505 -13.651 1.00 85.38 93 PHE A C 1
ATOM 778 O O . PHE A 1 93 ? 7.617 -1.788 -14.728 1.00 85.38 93 PHE A O 1
ATOM 785 N N . HIS A 1 94 ? 7.663 -0.639 -12.800 1.00 81.56 94 HIS A N 1
ATOM 786 C CA . HIS A 1 94 ? 8.906 0.076 -13.119 1.00 81.56 94 HIS A CA 1
ATOM 787 C C . HIS A 1 94 ? 10.088 -0.870 -13.398 1.00 81.56 94 HIS A C 1
ATOM 789 O O . HIS A 1 94 ? 10.860 -0.609 -14.314 1.00 81.56 94 HIS A O 1
ATOM 795 N N . VAL A 1 95 ? 10.190 -1.995 -12.675 1.00 86.75 95 VAL A N 1
ATOM 796 C CA . VAL A 1 95 ? 11.227 -3.013 -12.920 1.00 86.75 95 VAL A CA 1
ATOM 797 C C . VAL A 1 95 ? 11.019 -3.647 -14.292 1.00 86.75 95 VAL A C 1
ATOM 799 O O . VAL A 1 95 ? 11.971 -3.794 -15.049 1.00 86.75 95 VAL A O 1
ATOM 802 N N . ARG A 1 96 ? 9.769 -3.966 -14.655 1.00 88.88 96 ARG A N 1
ATOM 803 C CA . ARG A 1 96 ? 9.455 -4.531 -15.978 1.00 88.88 96 ARG A CA 1
ATOM 804 C C . ARG A 1 96 ? 9.782 -3.559 -17.109 1.00 88.88 96 ARG A C 1
ATOM 806 O O . ARG A 1 96 ? 10.297 -3.974 -18.140 1.00 88.88 96 ARG A O 1
ATOM 813 N N . ILE A 1 97 ? 9.488 -2.273 -16.924 1.00 90.44 97 ILE A N 1
ATOM 814 C CA . ILE A 1 97 ? 9.821 -1.231 -17.903 1.00 90.44 97 ILE A CA 1
ATOM 815 C C . ILE A 1 97 ? 11.330 -1.060 -18.047 1.00 90.44 97 ILE A C 1
ATOM 817 O O . ILE A 1 97 ? 11.812 -0.924 -19.171 1.00 90.44 97 ILE A O 1
ATOM 821 N N . GLN A 1 98 ? 12.077 -1.114 -16.945 1.00 90.81 98 GLN A N 1
ATOM 822 C CA . GLN A 1 98 ? 13.534 -1.083 -16.993 1.00 90.81 98 GLN A CA 1
ATOM 823 C C . GLN A 1 98 ? 14.083 -2.280 -17.784 1.00 90.81 98 GLN A C 1
ATOM 825 O O . GLN A 1 98 ? 14.805 -2.079 -18.755 1.00 90.81 98 GLN A O 1
ATOM 830 N N . GLN A 1 99 ? 13.653 -3.500 -17.452 1.00 92.69 99 GLN A N 1
ATOM 831 C CA . GLN A 1 99 ? 14.054 -4.720 -18.164 1.00 92.69 99 GLN A CA 1
ATOM 832 C C . GLN A 1 99 ? 13.738 -4.650 -19.666 1.00 92.69 99 GLN A C 1
ATOM 834 O O . GLN A 1 99 ? 14.539 -5.067 -20.498 1.00 92.69 99 GLN A O 1
ATOM 839 N N . LEU A 1 100 ? 12.578 -4.097 -20.034 1.00 94.38 100 LEU A N 1
ATOM 840 C CA . LEU A 1 100 ? 12.200 -3.934 -21.438 1.00 94.38 100 LEU A CA 1
ATOM 841 C C . LEU A 1 100 ? 13.058 -2.887 -22.164 1.00 94.38 100 LEU A C 1
ATOM 843 O O . LEU A 1 100 ? 13.296 -3.017 -23.365 1.00 94.38 100 LEU A O 1
ATOM 847 N N . THR A 1 101 ? 13.500 -1.852 -21.448 1.00 94.75 101 THR A N 1
ATOM 848 C CA . THR A 1 101 ? 14.392 -0.816 -21.984 1.00 94.75 101 THR A CA 1
ATOM 849 C C . THR A 1 101 ? 15.759 -1.416 -22.292 1.00 94.75 101 THR A C 1
ATOM 851 O O . THR A 1 101 ? 16.213 -1.309 -23.427 1.00 94.75 101 THR A O 1
ATOM 854 N N . GLU A 1 102 ? 16.339 -2.143 -21.336 1.00 95.38 102 GLU A N 1
ATOM 855 C CA . GLU A 1 102 ? 17.613 -2.860 -21.491 1.00 95.38 102 GLU A CA 1
ATOM 856 C C . GLU A 1 102 ? 17.550 -3.863 -22.659 1.00 95.38 102 GLU A C 1
ATOM 858 O O . GLU A 1 102 ? 18.406 -3.859 -23.542 1.00 95.38 102 GLU A O 1
ATOM 863 N N . PHE A 1 103 ? 16.470 -4.649 -22.753 1.00 96.00 103 PHE A N 1
ATOM 864 C CA . PHE A 1 103 ? 16.281 -5.594 -23.858 1.00 96.00 103 PHE A CA 1
ATOM 865 C C . PHE A 1 103 ? 16.234 -4.904 -25.230 1.00 96.00 103 PHE A C 1
ATOM 867 O O . PHE A 1 103 ? 16.802 -5.403 -26.204 1.00 96.00 103 PHE A O 1
ATOM 874 N N . LYS A 1 104 ? 15.558 -3.751 -25.323 1.00 96.56 104 LYS A N 1
ATOM 875 C CA . LYS A 1 104 ? 15.478 -2.969 -26.562 1.00 96.56 104 LYS A CA 1
ATOM 876 C C . LYS A 1 104 ? 16.842 -2.406 -26.961 1.00 96.56 104 LYS A C 1
ATOM 878 O O . LYS A 1 104 ? 17.123 -2.362 -28.155 1.00 96.56 104 LYS A O 1
ATOM 883 N N . GLU A 1 105 ? 17.650 -1.960 -26.005 1.00 96.44 105 GLU A N 1
ATOM 884 C CA . GLU A 1 105 ? 19.010 -1.472 -26.264 1.00 96.44 105 GLU A CA 1
ATOM 885 C C . GLU A 1 105 ? 19.913 -2.587 -26.800 1.00 96.44 105 GLU A C 1
ATOM 887 O O . GLU A 1 105 ? 20.653 -2.364 -27.754 1.00 96.44 105 GLU A O 1
ATOM 892 N N . GLU A 1 106 ? 19.792 -3.799 -26.256 1.00 96.12 106 GLU A N 1
ATOM 893 C CA . GLU A 1 106 ? 20.587 -4.958 -26.675 1.00 96.12 106 GLU A CA 1
ATOM 894 C C . GLU A 1 106 ? 20.151 -5.531 -28.038 1.00 96.12 106 GLU A C 1
ATOM 896 O O . GLU A 1 106 ? 20.991 -5.865 -28.871 1.00 96.12 106 GLU A O 1
ATOM 901 N N . HIS A 1 107 ? 18.843 -5.622 -28.299 1.00 95.88 107 HIS A N 1
ATOM 902 C CA . HIS A 1 107 ? 18.302 -6.352 -29.458 1.00 95.88 107 HIS A CA 1
ATOM 903 C C . HIS A 1 107 ? 17.711 -5.449 -30.552 1.00 95.88 107 HIS A C 1
ATOM 905 O O . HIS A 1 107 ? 17.280 -5.927 -31.602 1.00 95.88 107 HIS A O 1
ATOM 911 N N . GLY A 1 108 ? 17.608 -4.141 -30.309 1.00 95.94 108 GLY A N 1
ATOM 912 C CA . GLY A 1 108 ? 16.989 -3.175 -31.222 1.00 95.94 108 GLY A CA 1
ATOM 913 C C . GLY A 1 108 ? 15.458 -3.256 -31.306 1.00 95.94 108 GLY A C 1
ATOM 914 O O . GLY A 1 108 ? 14.843 -2.514 -32.073 1.00 95.94 108 GLY A O 1
ATOM 915 N N . HIS A 1 109 ? 14.808 -4.136 -30.534 1.00 93.94 109 HIS A N 1
ATOM 916 C CA . HIS A 1 109 ? 13.356 -4.332 -30.566 1.00 93.94 109 HIS A CA 1
ATOM 917 C C . HIS A 1 109 ? 12.778 -4.821 -29.229 1.00 93.94 109 HIS A C 1
ATOM 919 O O . HIS A 1 109 ? 13.481 -5.411 -28.421 1.00 93.94 109 HIS A O 1
ATOM 925 N N . CYS A 1 110 ? 11.461 -4.696 -29.035 1.00 93.44 110 CYS A N 1
ATOM 926 C CA . CYS A 1 110 ? 10.741 -5.206 -27.853 1.00 93.44 110 CYS A CA 1
ATOM 927 C C . CYS A 1 110 ? 10.098 -6.598 -28.054 1.00 93.44 110 CYS A C 1
ATOM 929 O O . CYS A 1 110 ? 9.167 -6.952 -27.333 1.00 93.44 110 CYS A O 1
ATOM 931 N N . LYS A 1 111 ? 10.531 -7.383 -29.053 1.00 92.69 111 LYS A N 1
ATOM 932 C CA . LYS A 1 111 ? 10.020 -8.745 -29.293 1.00 92.69 111 LYS A CA 1
ATOM 933 C C . LYS A 1 111 ? 10.683 -9.730 -28.322 1.00 92.69 111 LYS A C 1
ATOM 935 O O . LYS A 1 111 ? 11.647 -10.398 -28.683 1.00 92.69 111 LYS A O 1
ATOM 940 N N . VAL A 1 112 ? 10.203 -9.749 -27.081 1.00 87.06 112 VAL A N 1
ATOM 941 C CA . VAL A 1 112 ? 10.703 -10.649 -26.031 1.00 87.06 112 VAL A CA 1
ATOM 942 C C . VAL A 1 112 ? 10.375 -12.104 -26.414 1.00 87.06 112 VAL A C 1
ATOM 944 O O . VAL A 1 112 ? 9.213 -12.369 -26.734 1.00 87.06 112 VAL A O 1
ATOM 947 N N . PRO A 1 113 ? 11.350 -13.035 -26.409 1.00 83.38 113 PRO A N 1
ATOM 948 C CA . PRO A 1 113 ? 11.084 -14.457 -26.626 1.00 83.38 113 PRO A CA 1
ATOM 949 C C . PRO A 1 113 ? 10.100 -14.998 -25.577 1.00 83.38 113 PRO A C 1
ATOM 951 O O . PRO A 1 113 ? 10.240 -14.696 -24.392 1.00 83.38 113 PRO A O 1
ATOM 954 N 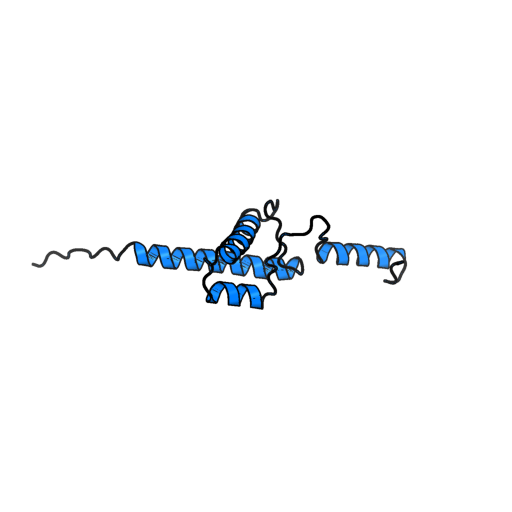N . THR A 1 114 ? 9.098 -15.757 -26.023 1.00 77.50 114 THR A N 1
ATOM 955 C CA . THR A 1 114 ? 8.089 -16.425 -25.175 1.00 77.50 114 THR A CA 1
ATOM 956 C C . THR A 1 114 ? 8.583 -17.742 -24.609 1.00 77.50 114 THR A C 1
ATOM 958 O O . THR A 1 114 ? 9.223 -18.482 -25.391 1.00 77.50 114 THR A O 1
#

Organism: NCBI:txid420275

Radius of gyration: 21.53 Å; chains: 1; bounding box: 39×57×69 Å